Protein AF-A0A533RW43-F1 (afdb_monomer)

Sequence (46 aa):
MGTLPRCPQCGSEYTYEDGPLYVCPECSHEWARDGGDDTDSGAESG

Structure (mmCIF, N/CA/C/O backbone):
data_AF-A0A533RW43-F1
#
_entry.id   AF-A0A533RW43-F1
#
loop_
_atom_site.group_PDB
_atom_site.id
_atom_site.type_symbol
_atom_site.label_atom_id
_atom_site.label_alt_id
_atom_site.label_comp_id
_atom_site.label_asym_id
_atom_site.label_entity_id
_atom_site.label_seq_id
_atom_site.pdbx_PDB_ins_code
_atom_site.Cartn_x
_atom_site.Cartn_y
_atom_site.Cartn_z
_atom_site.occupancy
_atom_site.B_iso_or_equiv
_atom_site.auth_seq_id
_atom_site.auth_comp_id
_atom_site.auth_asym_id
_atom_site.auth_atom_id
_atom_site.pdbx_PDB_model_num
ATOM 1 N N . MET A 1 1 ? -0.791 17.716 -0.423 1.00 41.09 1 MET A N 1
ATOM 2 C CA . MET A 1 1 ? -0.108 16.907 0.608 1.00 41.09 1 MET A CA 1
ATOM 3 C C . MET A 1 1 ? 0.010 15.511 0.033 1.00 41.09 1 MET A C 1
ATOM 5 O O . MET A 1 1 ? -1.015 14.866 -0.135 1.00 41.09 1 MET A O 1
ATOM 9 N N . GLY A 1 2 ? 1.204 15.126 -0.427 1.00 58.09 2 GLY A N 1
ATOM 10 C CA . GLY A 1 2 ? 1.433 13.804 -1.011 1.00 58.09 2 GLY A CA 1
ATOM 11 C C . GLY A 1 2 ? 1.335 12.760 0.090 1.00 58.09 2 GLY A C 1
ATOM 12 O O . GLY A 1 2 ? 2.288 1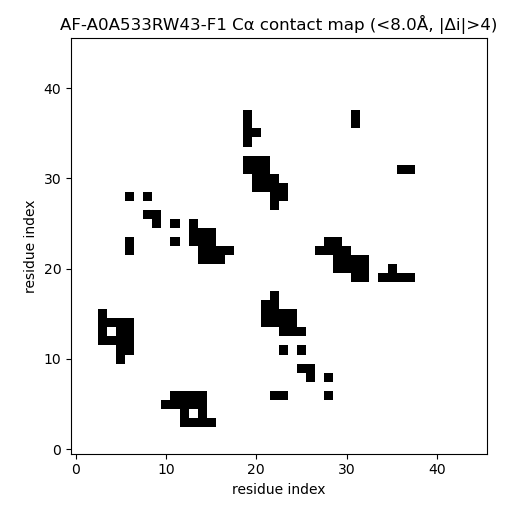2.565 0.832 1.00 58.09 2 GLY A O 1
ATOM 13 N N . THR A 1 3 ? 0.148 12.186 0.262 1.00 72.38 3 THR A N 1
ATOM 14 C CA . THR A 1 3 ? -0.072 11.086 1.196 1.00 72.38 3 THR A CA 1
ATOM 15 C C . THR A 1 3 ? 0.445 9.827 0.528 1.00 72.38 3 THR A C 1
ATOM 17 O O . THR A 1 3 ? -0.035 9.441 -0.537 1.00 72.38 3 THR A O 1
ATOM 20 N N . LEU A 1 4 ? 1.456 9.212 1.129 1.00 88.50 4 LEU A N 1
ATOM 21 C CA . LEU A 1 4 ? 1.873 7.870 0.753 1.00 88.50 4 LEU A CA 1
ATOM 22 C C . LEU A 1 4 ? 0.669 6.917 0.887 1.00 88.50 4 LEU A C 1
ATOM 24 O O . LEU A 1 4 ? -0.244 7.191 1.682 1.00 88.50 4 LEU A O 1
ATOM 28 N N . PRO A 1 5 ? 0.607 5.841 0.083 1.00 90.88 5 PRO A N 1
ATOM 29 C CA . PRO A 1 5 ? -0.481 4.883 0.189 1.00 90.88 5 PRO A CA 1
ATOM 30 C C . PRO A 1 5 ? -0.468 4.224 1.567 1.00 90.88 5 PRO A C 1
ATOM 32 O O . PRO A 1 5 ? 0.592 3.986 2.149 1.00 90.88 5 PRO A O 1
ATOM 35 N N . ARG A 1 6 ? -1.660 3.901 2.075 1.00 93.25 6 ARG A N 1
ATOM 36 C CA . ARG A 1 6 ? -1.792 3.084 3.283 1.00 93.25 6 ARG A CA 1
ATOM 37 C C . ARG A 1 6 ? -1.235 1.689 3.014 1.00 93.25 6 ARG A C 1
ATOM 39 O O . ARG A 1 6 ? -1.369 1.178 1.902 1.00 93.25 6 ARG 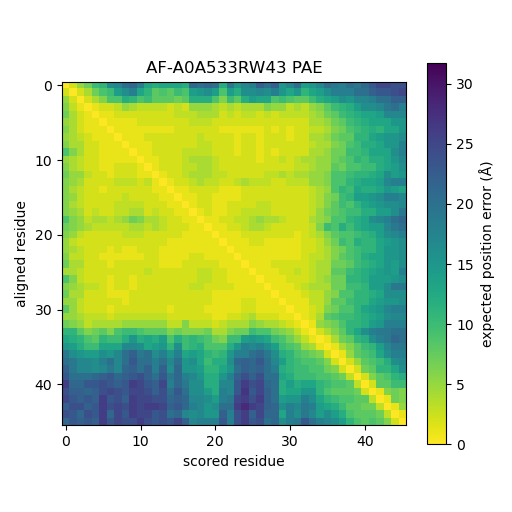A O 1
ATOM 46 N N . CYS A 1 7 ? -0.663 1.067 4.037 1.00 94.94 7 CYS A N 1
ATOM 47 C CA . CYS A 1 7 ? -0.177 -0.301 3.951 1.00 94.94 7 CYS A CA 1
ATOM 48 C C . CYS A 1 7 ? -1.326 -1.256 3.567 1.00 94.94 7 CYS A C 1
ATOM 50 O O . CYS A 1 7 ? -2.325 -1.305 4.290 1.00 94.94 7 CYS A O 1
ATOM 52 N N . PRO A 1 8 ? -1.207 -2.045 2.483 1.00 93.81 8 PRO A N 1
ATOM 53 C CA . PRO A 1 8 ? -2.262 -2.966 2.053 1.00 93.81 8 PRO A CA 1
ATOM 54 C C . PRO A 1 8 ? -2.424 -4.179 2.982 1.00 93.81 8 PRO A C 1
ATOM 56 O O . PRO A 1 8 ? -3.478 -4.809 2.976 1.00 93.81 8 PRO A O 1
ATOM 59 N N . GLN A 1 9 ? -1.408 -4.499 3.794 1.00 95.56 9 GLN A N 1
ATOM 60 C CA . GLN A 1 9 ? -1.431 -5.651 4.699 1.00 95.56 9 GLN A CA 1
ATOM 61 C C . GLN A 1 9 ? -2.112 -5.350 6.043 1.00 95.56 9 GLN A C 1
ATOM 63 O O . GLN A 1 9 ? -2.857 -6.184 6.551 1.00 95.56 9 GLN A O 1
ATOM 68 N N . CYS A 1 10 ? -1.878 -4.170 6.625 1.00 96.00 10 CYS A N 1
ATOM 69 C CA . CYS A 1 10 ? -2.426 -3.808 7.941 1.00 96.00 10 CYS A CA 1
ATOM 70 C C . CYS A 1 10 ? -3.330 -2.563 7.942 1.00 96.00 10 CYS A C 1
ATOM 72 O O . CYS A 1 10 ? -3.974 -2.286 8.949 1.00 96.00 10 CYS A O 1
ATOM 74 N N . GLY A 1 11 ? -3.393 -1.801 6.844 1.00 94.31 11 GLY A N 1
ATOM 75 C CA . GLY A 1 11 ? -4.198 -0.577 6.734 1.00 94.31 11 GLY A CA 1
ATOM 76 C C . GLY A 1 11 ? -3.586 0.673 7.380 1.00 94.31 11 GLY A C 1
ATOM 77 O O . GLY A 1 11 ? -4.241 1.723 7.407 1.00 94.31 11 GLY A O 1
ATOM 78 N N . SER A 1 12 ? -2.351 0.582 7.887 1.00 93.19 12 SER A N 1
ATOM 79 C CA . SER A 1 12 ? -1.653 1.710 8.512 1.00 93.19 12 SER A CA 1
ATOM 80 C C . SER A 1 12 ? -1.431 2.850 7.518 1.00 93.19 12 SER A C 1
ATOM 82 O O . SER A 1 12 ? -1.131 2.628 6.347 1.00 93.19 12 SER A O 1
ATOM 84 N N . GLU A 1 13 ? -1.585 4.083 7.986 1.00 93.12 13 GLU A N 1
ATOM 85 C CA . GLU A 1 13 ? -1.269 5.301 7.228 1.00 93.12 13 GLU A CA 1
ATOM 86 C C . GLU A 1 13 ? 0.207 5.685 7.280 1.00 93.12 13 GLU A C 1
ATOM 88 O O . GLU A 1 13 ? 0.645 6.567 6.541 1.00 93.12 13 GLU A O 1
ATOM 93 N N . TYR A 1 14 ? 0.972 4.998 8.124 1.00 90.88 14 TYR A N 1
ATOM 94 C CA . TYR A 1 14 ? 2.408 5.155 8.210 1.00 90.88 14 TYR A CA 1
ATOM 95 C C . TYR A 1 14 ? 3.063 4.222 7.193 1.00 90.88 14 TYR A C 1
ATOM 97 O O . TYR A 1 14 ? 3.145 3.010 7.386 1.00 90.88 14 TYR A O 1
ATOM 105 N N . THR A 1 15 ? 3.528 4.817 6.101 1.00 92.88 15 THR A N 1
ATOM 106 C CA . THR A 1 15 ? 4.327 4.175 5.057 1.00 92.88 15 THR A CA 1
ATOM 107 C C . THR A 1 15 ? 5.536 5.063 4.815 1.00 92.88 15 THR A C 1
ATOM 109 O O . THR A 1 15 ? 5.403 6.287 4.832 1.00 92.88 15 THR A O 1
ATOM 112 N N . TYR A 1 16 ? 6.705 4.473 4.597 1.00 92.31 16 TYR A N 1
ATOM 113 C CA . TYR A 1 16 ? 7.886 5.189 4.124 1.00 92.31 16 TYR A CA 1
ATOM 114 C C . TYR A 1 16 ? 8.416 4.544 2.849 1.00 92.31 16 TYR A C 1
ATOM 116 O O . TYR A 1 16 ? 8.035 3.434 2.491 1.00 92.31 16 TYR A O 1
ATOM 124 N N . GLU A 1 17 ? 9.243 5.277 2.122 1.00 92.56 17 GLU A N 1
ATOM 125 C CA . GLU A 1 17 ? 9.882 4.799 0.903 1.00 92.56 17 GLU A CA 1
ATOM 126 C C . GLU A 1 17 ? 11.308 4.328 1.193 1.00 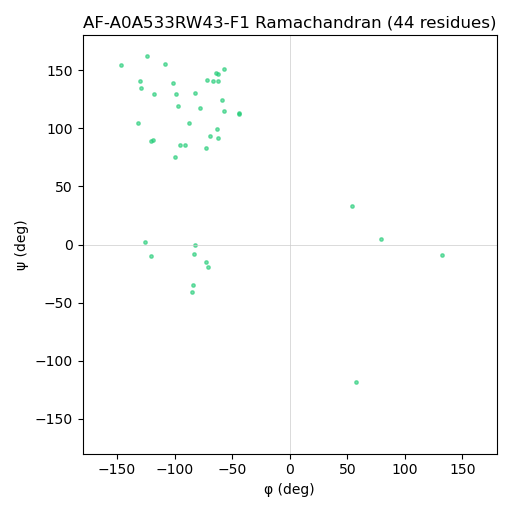92.56 17 GLU A C 1
ATOM 128 O O . GLU A 1 17 ? 12.083 5.060 1.806 1.00 92.56 17 GLU A O 1
ATOM 133 N N . ASP A 1 18 ? 11.638 3.121 0.741 1.00 90.62 18 ASP A N 1
ATOM 134 C CA . ASP A 1 18 ? 12.984 2.551 0.761 1.00 90.62 18 ASP A CA 1
ATOM 135 C C . ASP A 1 18 ? 13.399 2.276 -0.690 1.00 90.62 18 ASP A C 1
ATOM 137 O O . ASP A 1 18 ? 13.047 1.267 -1.301 1.00 90.62 18 ASP A O 1
ATOM 141 N N . GLY A 1 19 ? 14.019 3.283 -1.312 1.00 89.38 19 GLY A N 1
ATOM 142 C CA . GLY A 1 19 ? 14.348 3.265 -2.739 1.00 89.38 19 GLY A CA 1
ATOM 143 C C . GLY A 1 19 ? 13.107 3.070 -3.637 1.00 89.38 19 GLY A C 1
ATOM 144 O O . GLY A 1 19 ? 12.216 3.936 -3.641 1.00 89.38 19 GLY A O 1
ATOM 145 N N . PRO A 1 20 ? 13.040 1.977 -4.429 1.00 90.00 20 PRO A N 1
ATOM 146 C CA . PRO A 1 20 ? 11.900 1.658 -5.290 1.00 90.00 20 PRO A CA 1
ATOM 147 C C . PRO A 1 20 ? 10.745 0.963 -4.551 1.00 90.00 20 PRO A C 1
ATOM 149 O O . PRO A 1 20 ? 9.718 0.675 -5.169 1.00 90.00 20 PRO A O 1
ATOM 152 N N . LEU A 1 21 ? 10.885 0.707 -3.248 1.00 91.88 21 LEU A N 1
ATOM 153 C CA . LEU A 1 21 ? 9.893 0.025 -2.426 1.00 91.88 21 LEU A CA 1
ATOM 154 C C . LEU A 1 21 ? 9.211 0.987 -1.449 1.00 91.88 21 LEU A C 1
ATOM 156 O O . LEU A 1 21 ? 9.732 2.035 -1.066 1.00 91.88 21 LEU A O 1
ATOM 160 N N . TYR A 1 22 ? 8.007 0.614 -1.048 1.00 94.00 22 TYR A N 1
ATOM 161 C CA . TYR A 1 22 ? 7.299 1.139 0.102 1.00 94.00 22 TYR A CA 1
ATOM 162 C C . TYR A 1 22 ? 7.415 0.151 1.250 1.00 94.00 22 TYR A C 1
ATOM 164 O O . TYR A 1 22 ? 7.274 -1.051 1.045 1.00 94.00 22 TYR A O 1
ATOM 172 N N . VAL A 1 23 ? 7.622 0.668 2.457 1.00 94.31 23 VAL A N 1
ATOM 173 C CA . VAL A 1 23 ? 7.785 -0.130 3.666 1.00 94.31 23 VAL A CA 1
ATOM 174 C C . VAL A 1 23 ? 6.849 0.374 4.759 1.00 94.31 23 VAL A C 1
ATOM 176 O O . VAL A 1 23 ? 6.725 1.575 5.016 1.00 94.31 23 VAL A O 1
ATOM 179 N N . CYS A 1 24 ? 6.175 -0.563 5.421 1.00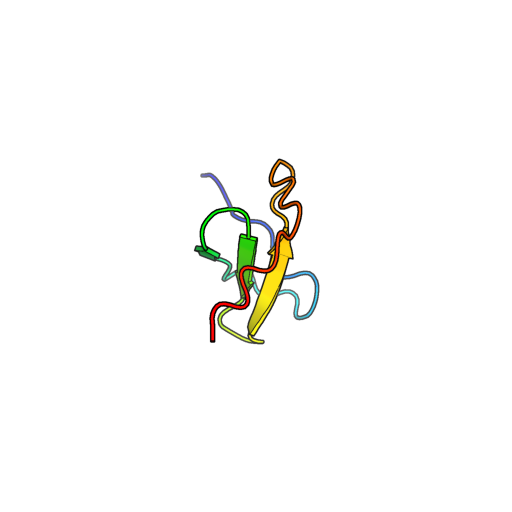 95.88 24 CYS A N 1
ATOM 180 C CA . CYS A 1 24 ? 5.326 -0.287 6.571 1.00 95.88 24 CYS A CA 1
ATOM 181 C C . CYS A 1 24 ? 6.091 -0.553 7.881 1.00 95.88 24 CYS A C 1
ATOM 183 O O . CYS A 1 24 ? 6.434 -1.703 8.143 1.00 95.88 24 CYS A O 1
ATOM 185 N N . PRO A 1 25 ? 6.293 0.442 8.764 1.00 94.75 25 PRO A N 1
ATOM 186 C CA . PRO A 1 25 ? 6.996 0.258 10.034 1.00 94.75 25 PRO A CA 1
ATOM 187 C C . PRO A 1 25 ? 6.182 -0.526 11.074 1.00 94.75 25 PRO A C 1
ATOM 189 O O . PRO A 1 25 ? 6.742 -0.985 12.062 1.00 94.75 25 PRO A O 1
ATOM 192 N N . GLU A 1 26 ? 4.869 -0.682 10.878 1.00 96.44 26 GLU A N 1
ATOM 193 C CA . GLU A 1 26 ? 4.012 -1.388 11.840 1.00 96.44 26 GLU A CA 1
ATOM 194 C C . GLU A 1 26 ? 4.013 -2.902 11.653 1.00 96.44 26 GLU A C 1
ATOM 196 O O . GLU A 1 26 ? 3.907 -3.649 12.620 1.00 96.44 26 GLU A O 1
ATOM 201 N N . CYS A 1 27 ? 4.109 -3.362 10.405 1.00 95.81 27 CYS A N 1
ATOM 202 C CA . CYS A 1 27 ? 4.070 -4.789 10.083 1.00 95.81 27 CYS A CA 1
ATOM 203 C C . CYS A 1 27 ? 5.268 -5.270 9.262 1.00 95.81 27 CYS A C 1
ATOM 205 O O . CYS A 1 27 ? 5.296 -6.437 8.883 1.00 95.81 27 CYS A O 1
ATOM 207 N N . SER A 1 28 ? 6.220 -4.382 8.963 1.00 94.56 28 SER A N 1
ATOM 208 C CA . SER A 1 28 ? 7.381 -4.658 8.109 1.00 94.56 28 SER A CA 1
ATOM 209 C C . SER A 1 28 ? 6.998 -5.224 6.739 1.00 94.56 28 SER A C 1
ATOM 211 O O . SER A 1 28 ? 7.702 -6.059 6.189 1.00 94.56 28 SER A O 1
ATOM 213 N N . HIS A 1 29 ? 5.850 -4.805 6.195 1.00 95.06 29 HIS A N 1
ATOM 214 C CA . HIS A 1 29 ? 5.453 -5.173 4.839 1.00 95.06 29 HIS A CA 1
ATOM 215 C C . HIS A 1 29 ? 6.137 -4.261 3.828 1.00 95.06 29 HIS A C 1
ATOM 217 O O . HIS A 1 29 ? 6.065 -3.039 3.966 1.00 95.06 29 HIS A O 1
ATOM 223 N N . GLU A 1 30 ? 6.742 -4.866 2.815 1.00 95.00 30 GLU A N 1
ATOM 224 C CA . GLU A 1 30 ? 7.503 -4.203 1.762 1.00 95.00 30 GLU A CA 1
ATOM 225 C C . GLU A 1 30 ? 6.811 -4.472 0.418 1.00 95.00 30 GLU A C 1
ATOM 227 O O . GLU A 1 30 ? 6.470 -5.618 0.119 1.00 95.00 30 GLU A O 1
ATOM 232 N N . TRP A 1 31 ? 6.548 -3.435 -0.382 1.00 93.94 31 TRP A N 1
ATOM 233 C CA . TRP A 1 31 ? 5.892 -3.581 -1.687 1.00 93.94 31 TRP A CA 1
ATOM 234 C C . TRP A 1 31 ? 6.391 -2.563 -2.711 1.00 93.94 31 TRP A C 1
ATOM 236 O O . TRP A 1 31 ? 6.853 -1.485 -2.356 1.00 93.94 31 TRP A O 1
ATOM 246 N N . ALA A 1 32 ? 6.290 -2.888 -4.000 1.00 91.50 32 ALA A N 1
ATOM 247 C CA . ALA A 1 32 ? 6.783 -2.020 -5.065 1.00 91.50 32 ALA A CA 1
ATOM 248 C C . ALA A 1 32 ? 5.993 -0.706 -5.161 1.00 91.50 32 ALA A C 1
ATOM 250 O O . ALA A 1 32 ? 4.763 -0.674 -5.039 1.00 91.50 32 ALA A O 1
ATOM 251 N N . ARG A 1 33 ? 6.710 0.390 -5.425 1.00 87.44 33 ARG A N 1
ATOM 252 C CA . ARG A 1 33 ? 6.096 1.660 -5.821 1.00 87.44 33 ARG A CA 1
ATOM 253 C C . ARG A 1 33 ? 5.571 1.499 -7.247 1.00 87.44 33 ARG A C 1
ATOM 255 O O . ARG A 1 33 ? 6.228 0.863 -8.064 1.00 87.44 33 ARG A O 1
ATOM 262 N N . ASP A 1 34 ? 4.406 2.066 -7.556 1.00 76.19 34 ASP A N 1
ATOM 263 C CA . ASP A 1 34 ? 3.874 2.106 -8.927 1.00 76.19 34 ASP A CA 1
ATOM 264 C C . ASP A 1 34 ? 4.863 2.926 -9.788 1.00 76.19 34 ASP A C 1
ATOM 266 O O . ASP A 1 34 ? 4.874 4.155 -9.743 1.00 7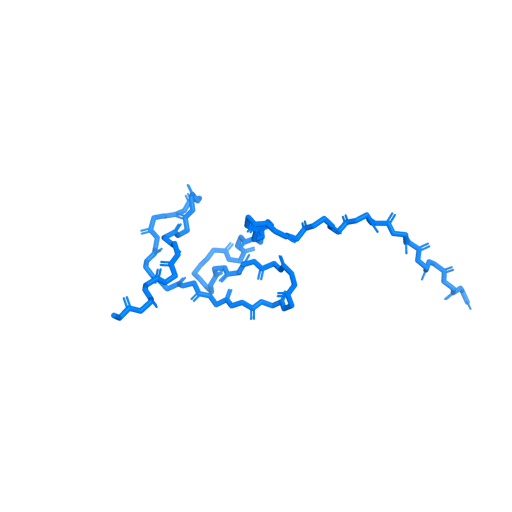6.19 34 ASP A O 1
ATOM 270 N N . GLY A 1 35 ? 5.826 2.244 -10.419 1.00 66.00 35 GLY A N 1
ATOM 271 C CA . GLY A 1 35 ? 6.996 2.844 -11.078 1.00 66.00 35 GLY A CA 1
ATOM 272 C C . GLY A 1 35 ? 8.357 2.211 -10.743 1.00 66.00 35 GLY A C 1
ATOM 273 O O . GLY A 1 35 ? 9.344 2.554 -11.389 1.00 66.00 35 GLY A O 1
ATOM 274 N N . GLY A 1 36 ? 8.430 1.299 -9.771 1.00 56.25 36 GLY A N 1
ATOM 275 C CA . GLY A 1 36 ? 9.622 0.517 -9.444 1.00 56.25 36 GLY A CA 1
ATOM 276 C C . GLY A 1 36 ? 9.602 -0.842 -10.138 1.00 56.25 36 GLY A C 1
ATOM 277 O O . GLY A 1 36 ? 9.151 -1.823 -9.553 1.00 56.25 36 GLY A O 1
ATOM 278 N N . ASP A 1 37 ? 10.070 -0.890 -11.385 1.00 53.56 37 ASP A N 1
ATOM 279 C CA . ASP A 1 37 ? 10.500 -2.135 -12.034 1.00 53.56 37 ASP A CA 1
ATOM 280 C C . ASP A 1 37 ? 11.832 -2.550 -11.393 1.00 53.56 37 ASP A C 1
ATOM 282 O O . ASP A 1 37 ? 12.904 -2.179 -11.864 1.00 53.56 37 ASP A O 1
ATOM 286 N N . ASP A 1 38 ? 11.769 -3.222 -10.244 1.00 57.59 38 ASP A N 1
ATOM 287 C CA . ASP A 1 38 ? 12.952 -3.840 -9.648 1.00 57.59 38 ASP A CA 1
ATOM 288 C C . ASP A 1 38 ? 13.041 -5.276 -10.170 1.00 57.59 38 ASP A C 1
ATOM 290 O O . ASP A 1 38 ? 12.499 -6.232 -9.611 1.00 57.59 38 ASP A O 1
ATOM 294 N N . THR A 1 39 ? 13.662 -5.391 -11.344 1.00 56.50 39 THR A N 1
ATOM 295 C CA . THR A 1 39 ? 14.237 -6.647 -11.815 1.00 56.50 39 THR A CA 1
ATOM 296 C C . THR A 1 39 ? 15.348 -7.022 -10.839 1.00 56.50 39 THR A C 1
ATOM 298 O O . THR A 1 39 ? 16.466 -6.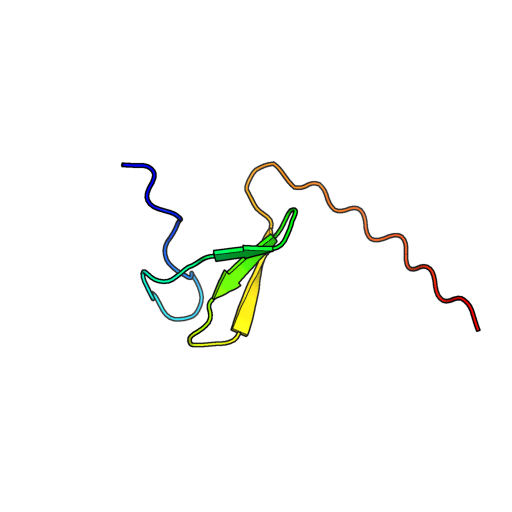513 -10.927 1.00 56.50 39 THR A O 1
ATOM 301 N N . ASP A 1 40 ? 15.016 -7.927 -9.921 1.00 54.34 40 ASP A N 1
ATOM 302 C CA . ASP A 1 40 ? 15.970 -8.706 -9.142 1.00 54.34 40 ASP A CA 1
ATOM 303 C C . ASP A 1 40 ? 17.088 -9.212 -10.066 1.00 54.34 40 ASP A C 1
ATOM 305 O O . ASP A 1 40 ? 16.883 -10.003 -10.989 1.00 54.34 40 ASP A O 1
ATOM 309 N N . SER A 1 41 ? 18.294 -8.708 -9.846 1.00 52.41 41 SER A N 1
ATOM 310 C CA . SER A 1 41 ? 19.512 -9.400 -10.234 1.00 52.41 41 SER A CA 1
ATOM 311 C C . SER A 1 41 ? 20.292 -9.611 -8.958 1.00 52.41 41 SER A C 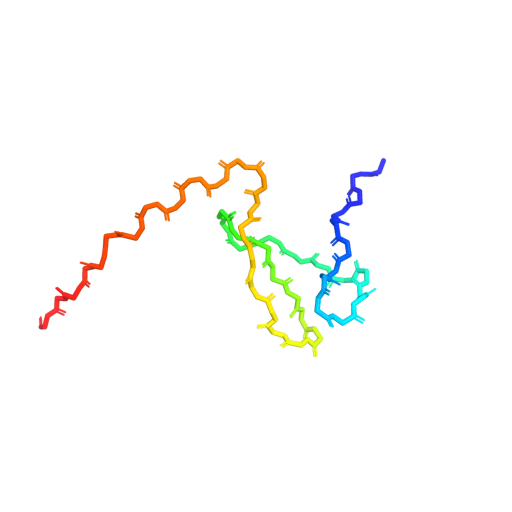1
ATOM 313 O O . SER A 1 41 ? 21.092 -8.766 -8.551 1.00 52.41 41 SER A O 1
ATOM 315 N N . GLY A 1 42 ? 20.010 -10.751 -8.327 1.00 65.19 42 GLY A N 1
ATOM 316 C CA . GLY A 1 42 ? 20.820 -11.313 -7.266 1.00 65.19 42 GLY A CA 1
ATOM 317 C C . GLY A 1 42 ? 22.302 -11.226 -7.621 1.00 65.19 42 GLY A C 1
ATOM 318 O O . GLY A 1 42 ? 22.791 -11.888 -8.535 1.00 65.19 42 GLY A O 1
ATOM 319 N N . ALA A 1 43 ? 23.022 -10.395 -6.879 1.00 56.34 43 ALA A N 1
ATOM 320 C CA . ALA A 1 43 ? 24.465 -10.479 -6.774 1.00 56.34 43 ALA A CA 1
ATOM 321 C C . ALA A 1 43 ? 24.780 -11.211 -5.469 1.00 56.34 43 ALA A C 1
ATOM 323 O O . ALA A 1 43 ? 25.187 -10.626 -4.468 1.00 56.34 43 A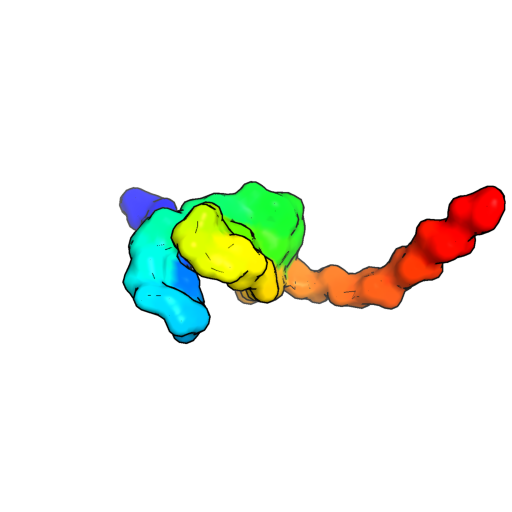LA A O 1
ATOM 324 N N . GLU A 1 44 ? 24.572 -12.524 -5.496 1.00 64.44 44 GLU A N 1
ATOM 325 C CA . GLU A 1 44 ? 25.389 -13.429 -4.705 1.00 64.44 44 GLU A CA 1
ATOM 326 C C . GLU A 1 44 ? 26.852 -13.206 -5.116 1.00 64.44 44 GLU A C 1
ATOM 328 O O . GLU A 1 44 ? 27.255 -13.388 -6.263 1.00 64.44 44 GLU A O 1
ATOM 333 N N . SER A 1 45 ? 27.663 -12.707 -4.194 1.00 57.31 45 SER A N 1
ATOM 334 C CA . SER A 1 45 ? 29.114 -12.679 -4.337 1.00 57.31 45 SER A CA 1
ATOM 335 C C . SER A 1 45 ? 29.669 -13.220 -3.035 1.00 57.31 45 SER A C 1
ATOM 337 O O . SER A 1 45 ? 29.540 -12.585 -1.987 1.00 57.31 45 SER A O 1
ATOM 339 N N . GLY A 1 46 ? 30.136 -14.467 -3.122 1.00 61.75 46 GLY A N 1
ATOM 340 C CA . GLY A 1 46 ? 30.782 -15.193 -2.032 1.00 61.75 46 GLY A CA 1
ATOM 341 C C . GLY A 1 46 ? 32.153 -14.655 -1.660 1.00 61.75 46 GLY A C 1
ATOM 342 O O . GLY A 1 46 ? 32.637 -13.698 -2.306 1.00 61.75 46 GLY A O 1
#

Secondary structure (DSSP, 8-state):
--PPPPPTTT--S--EEETTEEE-TTT--EEE-TT-----------

Solvent-accessible surface area (backbone atoms only — not comparable to full-atom values): 3166 Å² total; per-residue (Å²): 131,93,74,64,68,51,32,89,87,80,62,41,73,62,46,48,76,60,86,56,28,35,36,19,85,88,75,71,51,74,45,70,38,99,85,38,85,76,77,83,72,86,77,85,74,134

Radius of gyrat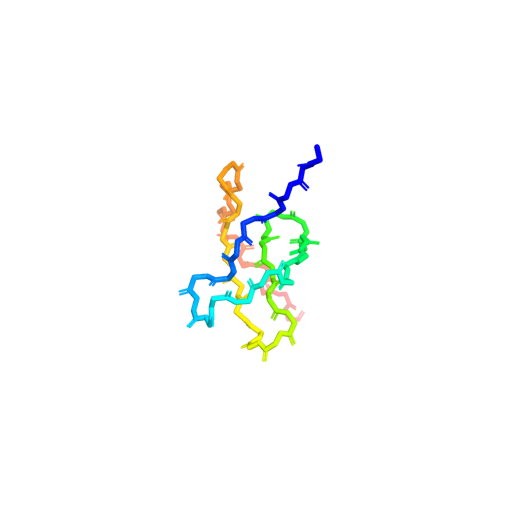ion: 12.58 Å; Cα contacts (8 Å, |Δi|>4): 61; chains: 1; bounding box: 35×32×24 Å

Foldseek 3Di:
DPQDDADPPPRHSDWDDDDQWIADPVPRDIGGDPPDPPPDDDPPDD

Nearest PDB structures (foldseek):
  2akl-assembly1_A  TM=7.088E-01  e=1.050E-03  Pseudomonas aeruginosa PAO1
  2rv8-assembly1_A  TM=5.126E-01  e=4.925E+00  Mycobacterium tuberculosis CAS/NITR204

Mean predicted aligned error: 8.11 Å

pLDDT: mean 81.35, std 16.87, range [41.09, 96.44]